Protein AF-A0A524H104-F1 (afdb_monomer_lite)

Structure (mmCIF, N/CA/C/O backbone):
data_AF-A0A524H104-F1
#
_entry.id   AF-A0A524H104-F1
#
loop_
_atom_site.group_PDB
_atom_site.id
_atom_site.type_symbol
_atom_site.label_atom_id
_atom_site.label_alt_id
_atom_site.label_comp_id
_atom_site.label_asym_id
_atom_site.label_entity_id
_atom_site.label_seq_id
_atom_site.pdbx_PDB_ins_code
_atom_site.Cartn_x
_atom_site.Cartn_y
_atom_site.Cartn_z
_atom_site.occupancy
_atom_site.B_iso_or_equiv
_atom_site.auth_seq_id
_atom_site.auth_comp_id
_atom_site.auth_asym_id
_atom_site.auth_atom_id
_atom_site.pdbx_PDB_model_num
ATOM 1 N N . MET A 1 1 ? 16.350 -1.134 15.493 1.00 32.41 1 MET A N 1
ATOM 2 C CA . MET A 1 1 ? 16.639 -2.267 14.584 1.00 32.41 1 MET A CA 1
ATOM 3 C C . MET A 1 1 ? 15.629 -3.372 14.887 1.00 32.41 1 MET A C 1
ATOM 5 O O . MET A 1 1 ? 15.735 -3.982 15.942 1.00 32.41 1 MET A O 1
ATOM 9 N N . LYS A 1 2 ? 14.587 -3.546 14.059 1.00 37.34 2 LYS A N 1
ATOM 10 C CA . LYS A 1 2 ? 13.530 -4.554 14.289 1.00 37.34 2 LYS A CA 1
ATOM 11 C C . LYS A 1 2 ? 14.114 -5.954 13.998 1.00 37.34 2 LYS A C 1
ATOM 13 O O . LYS A 1 2 ? 14.646 -6.169 12.909 1.00 37.34 2 LYS A O 1
ATOM 18 N N . LYS A 1 3 ? 14.111 -6.861 14.984 1.00 31.17 3 LYS A N 1
ATOM 19 C CA . LYS A 1 3 ? 14.636 -8.238 14.871 1.00 31.17 3 LYS A CA 1
ATOM 20 C C . LYS A 1 3 ? 13.485 -9.180 14.506 1.00 31.17 3 LYS A C 1
ATOM 22 O O . LYS A 1 3 ? 12.522 -9.253 15.254 1.00 31.17 3 LYS A O 1
ATOM 27 N N . TYR A 1 4 ? 13.619 -9.919 13.407 1.00 40.03 4 TYR A N 1
ATOM 28 C CA . TYR A 1 4 ? 12.731 -11.031 13.056 1.00 40.03 4 TYR A CA 1
ATOM 29 C C . TYR A 1 4 ? 13.582 -12.300 12.916 1.00 40.03 4 TYR A C 1
ATOM 31 O O . TYR A 1 4 ? 14.620 -12.271 12.248 1.00 40.03 4 TYR A O 1
ATOM 39 N N . SER A 1 5 ? 13.190 -13.361 13.626 1.00 37.62 5 SER A N 1
ATOM 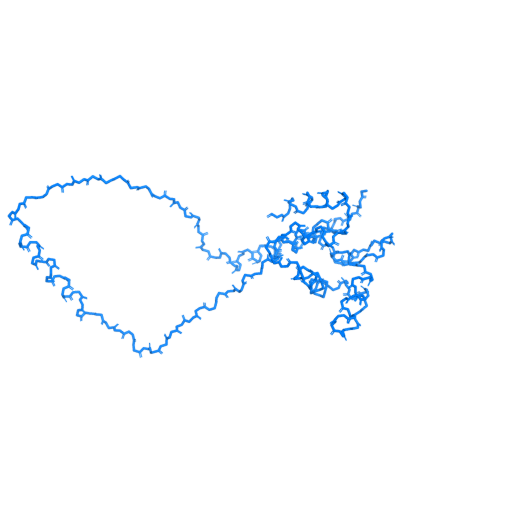40 C CA . SER A 1 5 ? 13.856 -14.668 13.689 1.00 37.62 5 SER A CA 1
ATOM 41 C C . SER A 1 5 ? 13.642 -15.480 12.410 1.00 37.62 5 SER A C 1
ATOM 43 O O . SER A 1 5 ? 12.566 -15.465 11.825 1.00 37.62 5 SER A O 1
ATOM 45 N N . ASN A 1 6 ? 14.705 -16.164 11.992 1.00 41.41 6 ASN A N 1
ATOM 46 C CA . ASN A 1 6 ? 14.835 -16.903 10.743 1.00 41.41 6 ASN A CA 1
ATOM 47 C C . ASN A 1 6 ? 14.455 -18.375 10.965 1.00 41.41 6 ASN A C 1
ATOM 49 O O . ASN A 1 6 ? 15.128 -19.059 11.733 1.00 41.41 6 ASN A O 1
ATOM 53 N N . THR A 1 7 ? 13.415 -18.857 10.296 1.00 39.78 7 THR A N 1
ATOM 54 C CA . THR A 1 7 ? 13.123 -20.290 10.154 1.00 39.78 7 THR A CA 1
ATOM 55 C C . THR A 1 7 ? 12.768 -20.531 8.702 1.00 39.78 7 THR A C 1
ATOM 57 O O . THR A 1 7 ? 11.832 -19.889 8.237 1.00 39.78 7 THR A O 1
ATOM 60 N N . ASP A 1 8 ? 13.571 -21.390 8.062 1.00 46.56 8 ASP A N 1
ATOM 61 C CA . ASP A 1 8 ? 13.445 -22.111 6.787 1.00 46.56 8 ASP A CA 1
ATOM 62 C C . ASP A 1 8 ? 12.705 -21.422 5.643 1.00 46.56 8 ASP A C 1
ATOM 64 O O . ASP A 1 8 ? 11.646 -20.863 5.825 1.00 46.56 8 ASP A O 1
ATOM 68 N N . ASN A 1 9 ? 13.281 -21.450 4.438 1.00 48.62 9 ASN A N 1
ATOM 69 C CA . ASN A 1 9 ? 12.944 -20.558 3.324 1.00 48.62 9 ASN A CA 1
ATOM 70 C C . ASN A 1 9 ? 11.905 -21.164 2.340 1.00 48.62 9 ASN A C 1
ATOM 72 O O . ASN A 1 9 ? 12.306 -21.679 1.288 1.00 48.62 9 ASN A O 1
ATOM 76 N N . PRO A 1 10 ? 10.579 -21.072 2.595 1.00 48.31 10 PRO A N 1
ATOM 77 C CA . PRO A 1 10 ? 9.538 -21.440 1.633 1.00 48.31 10 PRO A CA 1
ATOM 78 C C . PRO A 1 10 ? 9.525 -20.506 0.412 1.00 48.31 10 PRO A C 1
ATOM 80 O O . PRO A 1 10 ? 8.923 -20.834 -0.610 1.00 48.31 10 PRO A O 1
ATOM 83 N N . LEU A 1 11 ? 10.223 -19.364 0.478 1.00 42.97 11 LEU A N 1
ATOM 84 C CA . LEU A 1 11 ? 10.237 -18.332 -0.561 1.00 42.97 11 LEU A CA 1
ATOM 85 C C . LEU A 1 11 ? 11.059 -18.750 -1.782 1.00 42.97 11 LEU A C 1
ATOM 87 O O . LEU A 1 11 ? 10.717 -18.363 -2.894 1.00 42.97 11 LEU A O 1
ATOM 91 N N . LYS A 1 12 ? 12.089 -19.592 -1.615 1.00 41.47 12 LYS A N 1
ATOM 92 C CA . LYS A 1 12 ? 12.824 -20.153 -2.762 1.00 41.47 12 LYS A CA 1
ATOM 93 C C . LYS A 1 12 ? 11.960 -21.134 -3.559 1.00 41.47 12 LYS A C 1
ATOM 95 O O . LYS A 1 12 ? 12.057 -21.182 -4.777 1.00 41.47 12 LYS A O 1
ATOM 100 N N . ALA A 1 13 ? 11.090 -21.886 -2.887 1.00 42.84 13 ALA A N 1
ATOM 101 C CA . ALA A 1 13 ? 10.161 -22.794 -3.555 1.00 42.84 13 ALA A CA 1
ATOM 102 C C . ALA A 1 13 ? 9.031 -22.030 -4.268 1.00 42.84 13 ALA A C 1
ATOM 104 O O . ALA A 1 13 ? 8.658 -22.396 -5.382 1.00 42.84 13 ALA A O 1
ATOM 105 N N . LEU A 1 14 ? 8.525 -20.949 -3.661 1.00 43.81 14 LEU A N 1
ATOM 106 C CA . LEU A 1 14 ? 7.479 -20.114 -4.255 1.00 43.81 14 LEU A CA 1
ATOM 107 C C . LEU A 1 14 ? 8.002 -19.289 -5.444 1.00 43.81 14 LEU A C 1
ATOM 109 O O . LEU A 1 14 ? 7.359 -19.274 -6.493 1.00 43.81 14 LEU A O 1
ATOM 113 N N . SER A 1 15 ? 9.187 -18.675 -5.332 1.00 47.59 15 SER A N 1
ATOM 114 C CA . SER A 1 15 ? 9.764 -17.871 -6.420 1.00 47.59 15 SER A CA 1
ATOM 115 C C . SER A 1 15 ? 10.217 -18.718 -7.612 1.00 47.59 15 SER A C 1
ATOM 117 O O . SER A 1 15 ? 10.021 -18.307 -8.753 1.00 47.59 15 SER A O 1
ATOM 119 N N . GLU A 1 16 ? 10.748 -19.925 -7.385 1.00 46.53 16 GLU A N 1
ATOM 120 C CA . GLU A 1 16 ? 11.102 -20.852 -8.470 1.00 46.53 16 GLU A CA 1
ATOM 121 C C . GLU A 1 16 ? 9.863 -21.400 -9.184 1.00 46.53 16 GLU A C 1
ATOM 123 O O . GLU A 1 16 ? 9.876 -21.554 -10.407 1.00 46.53 16 GLU A O 1
ATOM 128 N N . LYS A 1 17 ? 8.768 -21.641 -8.452 1.00 52.28 17 LYS A N 1
ATOM 129 C CA . LYS A 1 17 ? 7.489 -22.044 -9.049 1.00 52.28 17 LYS A CA 1
ATOM 130 C C . LYS A 1 17 ? 6.941 -20.937 -9.956 1.00 52.28 17 LYS A C 1
ATOM 132 O O . LYS A 1 17 ? 6.680 -21.185 -11.128 1.00 52.28 17 LYS A O 1
ATOM 137 N N . ILE A 1 18 ? 6.897 -19.700 -9.461 1.00 51.91 18 ILE A N 1
ATOM 138 C CA . ILE A 1 18 ? 6.439 -18.533 -10.232 1.00 51.91 18 ILE A CA 1
ATOM 139 C C . ILE A 1 18 ? 7.355 -18.286 -11.446 1.00 51.91 18 ILE A C 1
ATOM 141 O O . ILE A 1 18 ? 6.897 -18.186 -12.581 1.00 51.91 18 ILE A O 1
ATOM 145 N N . ARG A 1 19 ? 8.677 -18.285 -11.270 1.00 48.75 19 ARG A N 1
ATOM 146 C CA . ARG A 1 19 ? 9.619 -18.052 -12.376 1.00 48.75 19 ARG A CA 1
ATOM 147 C C . ARG A 1 19 ? 9.504 -19.106 -13.485 1.00 48.75 19 ARG A C 1
ATOM 149 O O . ARG A 1 19 ? 9.592 -18.770 -14.668 1.00 48.75 19 ARG A O 1
ATOM 156 N N . LYS A 1 20 ? 9.322 -20.376 -13.121 1.00 53.00 20 LYS A N 1
ATOM 157 C CA . LYS A 1 20 ? 9.251 -21.491 -14.076 1.00 53.00 20 LYS A CA 1
ATOM 158 C C . LYS A 1 20 ? 7.914 -21.551 -14.816 1.00 53.00 20 LYS A C 1
ATOM 160 O O . LYS A 1 20 ? 7.904 -21.917 -15.993 1.00 53.00 20 LYS A O 1
ATOM 165 N N . ASP A 1 21 ? 6.830 -21.153 -14.156 1.00 53.72 21 ASP A N 1
ATOM 166 C CA . ASP A 1 21 ? 5.488 -21.152 -14.738 1.00 53.72 21 ASP A CA 1
ATOM 167 C C . ASP A 1 21 ? 5.295 -19.991 -15.734 1.00 53.72 21 ASP A C 1
ATOM 169 O O . ASP A 1 21 ? 4.654 -20.177 -16.770 1.00 53.72 21 ASP A O 1
ATOM 173 N N . TYR A 1 22 ? 5.921 -18.829 -15.498 1.00 41.12 22 TYR A N 1
ATOM 174 C CA . TYR A 1 22 ? 5.686 -17.618 -16.301 1.00 41.12 22 TYR A CA 1
ATOM 175 C C . TYR A 1 22 ? 6.739 -17.323 -17.389 1.00 41.12 22 TYR A C 1
ATOM 177 O O . TYR A 1 22 ? 6.416 -16.678 -18.388 1.00 41.12 22 TYR A O 1
ATOM 185 N N . PHE A 1 23 ? 7.981 -17.816 -17.269 1.00 46.44 23 PHE A N 1
ATOM 186 C CA . PHE A 1 23 ? 9.087 -17.462 -18.187 1.00 46.44 23 PHE A CA 1
ATOM 187 C C . PHE A 1 23 ? 9.645 -18.635 -19.002 1.00 46.44 23 PHE A C 1
ATOM 189 O O . PHE A 1 23 ? 10.820 -18.656 -19.381 1.00 46.44 23 PHE A O 1
ATOM 196 N N . LYS A 1 24 ? 8.809 -19.625 -19.319 1.00 42.88 24 LYS A N 1
ATOM 197 C CA . LYS A 1 24 ? 9.217 -20.772 -20.138 1.00 42.88 24 LYS A CA 1
ATOM 198 C C . LYS A 1 24 ? 9.593 -20.330 -21.566 1.00 42.88 24 LYS A C 1
ATOM 200 O O . LYS A 1 24 ? 8.728 -20.139 -22.414 1.00 42.88 24 LYS A O 1
ATOM 205 N N . GLY A 1 25 ? 10.897 -20.210 -21.837 1.00 47.28 25 GLY A N 1
ATOM 206 C CA . GLY A 1 25 ? 11.461 -20.204 -23.196 1.00 47.28 25 GLY A CA 1
ATOM 207 C C . GLY A 1 25 ? 11.819 -18.855 -23.834 1.00 47.28 25 GLY A C 1
ATOM 208 O O . GLY A 1 25 ? 11.791 -18.774 -25.059 1.00 47.28 25 GLY A O 1
ATOM 209 N N . LYS A 1 26 ? 12.168 -17.803 -23.079 1.00 47.12 26 LYS A N 1
ATOM 210 C CA . LYS A 1 26 ? 12.645 -16.537 -23.678 1.00 47.12 26 LYS A CA 1
ATOM 211 C C . LYS A 1 26 ? 14.082 -16.205 -23.275 1.00 47.12 26 LYS A C 1
ATOM 213 O O . LYS A 1 26 ? 14.346 -15.913 -22.114 1.00 47.12 26 LYS A O 1
ATOM 218 N N . GLU A 1 27 ? 14.985 -16.212 -24.256 1.00 49.28 27 GLU A N 1
ATOM 219 C CA . GLU A 1 27 ? 16.319 -15.608 -24.152 1.00 49.28 27 GLU A CA 1
ATOM 220 C C . GLU A 1 27 ? 16.311 -14.138 -24.623 1.00 49.28 27 GLU A C 1
ATOM 222 O O . GLU A 1 27 ? 15.495 -13.769 -25.475 1.00 49.28 27 GLU A O 1
ATOM 227 N N . PRO A 1 28 ? 17.205 -13.280 -24.091 1.00 43.47 28 PRO A N 1
ATOM 228 C CA . PRO A 1 28 ? 17.237 -11.855 -24.410 1.00 43.47 28 PRO A CA 1
ATOM 229 C C . PRO A 1 28 ? 17.797 -11.547 -25.814 1.00 43.47 28 PRO A C 1
ATOM 231 O O . PRO A 1 28 ? 18.795 -12.106 -26.265 1.00 43.47 28 PRO A O 1
ATOM 234 N N . LEU A 1 29 ? 17.150 -10.592 -26.491 1.00 38.88 29 LEU A N 1
ATOM 235 C CA . LEU A 1 29 ? 17.434 -10.149 -27.863 1.00 38.88 29 LEU A CA 1
ATOM 236 C C . LEU A 1 29 ? 18.757 -9.365 -27.990 1.00 38.88 29 LEU A C 1
ATOM 238 O O . LEU A 1 29 ? 18.934 -8.311 -27.379 1.00 38.88 29 LEU A O 1
ATOM 242 N N . LYS A 1 30 ? 19.649 -9.832 -28.877 1.00 39.25 30 LYS A N 1
ATOM 243 C CA . LYS A 1 30 ? 20.822 -9.093 -29.388 1.00 39.25 30 LYS A CA 1
ATOM 244 C C . LYS A 1 30 ? 20.418 -8.139 -30.523 1.00 39.25 30 LYS A C 1
ATOM 246 O O . LYS A 1 30 ? 19.711 -8.544 -31.441 1.00 39.25 30 LYS A O 1
ATOM 251 N N . ARG A 1 31 ? 20.932 -6.900 -30.516 1.00 33.81 31 ARG A N 1
ATOM 252 C CA . ARG A 1 31 ? 20.857 -5.979 -31.670 1.00 33.81 31 ARG A CA 1
ATOM 253 C C . ARG A 1 31 ? 21.907 -6.350 -32.720 1.00 33.81 31 ARG A C 1
ATOM 255 O O . ARG A 1 31 ? 23.094 -6.406 -32.410 1.00 33.81 31 ARG A O 1
ATOM 262 N N . TYR A 1 32 ? 21.445 -6.577 -33.946 1.00 31.66 32 TYR A N 1
ATOM 263 C CA . TYR A 1 32 ? 22.243 -6.847 -35.141 1.00 31.66 32 TYR A CA 1
ATOM 264 C C . TYR A 1 32 ? 22.396 -5.547 -35.948 1.00 31.66 32 TYR A C 1
ATOM 266 O O . TYR A 1 32 ? 21.439 -4.782 -36.055 1.00 31.66 32 TYR A O 1
ATOM 274 N N . GLY A 1 33 ? 23.609 -5.264 -36.427 1.00 38.25 33 GLY A N 1
ATOM 275 C CA . GLY A 1 33 ? 23.929 -4.084 -37.234 1.00 38.25 33 GLY A CA 1
ATOM 276 C C . GLY A 1 33 ? 23.738 -4.326 -38.729 1.00 38.25 33 GLY A C 1
ATOM 277 O O . GLY A 1 33 ? 23.735 -5.471 -39.164 1.00 38.25 33 GLY A O 1
ATOM 278 N N . ASP A 1 34 ? 23.663 -3.245 -39.506 1.00 34.03 34 ASP A N 1
ATOM 279 C CA . ASP A 1 34 ? 23.610 -3.306 -40.967 1.00 34.03 34 ASP A CA 1
ATOM 280 C C . ASP A 1 34 ? 24.752 -2.486 -41.583 1.00 34.03 34 ASP A C 1
ATOM 282 O O . ASP A 1 34 ? 24.780 -1.256 -41.509 1.00 34.03 34 ASP A O 1
ATOM 286 N N . SER A 1 35 ? 25.694 -3.177 -42.228 1.00 34.34 35 SER A N 1
ATOM 287 C CA . SER A 1 35 ? 26.615 -2.610 -43.213 1.00 34.34 35 SER A CA 1
ATOM 288 C C . SER A 1 35 ? 26.151 -3.035 -44.609 1.00 34.34 35 SER A C 1
ATOM 290 O O . SER A 1 35 ? 26.219 -4.197 -45.004 1.00 34.34 35 SER A O 1
ATOM 292 N N . VAL A 1 36 ? 25.629 -2.076 -45.373 1.00 36.31 36 VAL A N 1
ATOM 293 C CA . VAL A 1 36 ? 25.122 -2.306 -46.731 1.00 36.31 36 VAL A CA 1
ATOM 294 C C . VAL A 1 36 ? 26.283 -2.252 -47.724 1.00 36.31 36 VAL A C 1
ATOM 296 O O . VAL A 1 36 ? 26.850 -1.189 -47.965 1.00 36.31 36 VAL A O 1
ATOM 299 N N . SER A 1 37 ? 26.603 -3.387 -48.350 1.00 33.94 37 SER A N 1
ATOM 300 C CA . SER A 1 37 ? 27.485 -3.448 -49.522 1.00 33.94 37 SER A CA 1
ATOM 301 C C . SER A 1 37 ? 26.646 -3.651 -50.787 1.00 33.94 37 SER A C 1
ATOM 303 O O . SER A 1 37 ? 25.930 -4.643 -50.923 1.00 33.94 37 SER A O 1
ATOM 305 N N . LYS A 1 38 ? 26.693 -2.685 -51.713 1.00 35.97 38 LYS A N 1
ATOM 306 C CA . LYS A 1 38 ? 25.979 -2.735 -52.999 1.00 35.97 38 LYS A CA 1
ATOM 307 C C . LYS A 1 38 ? 26.820 -3.488 -54.031 1.00 35.97 38 LYS A C 1
ATOM 309 O O . LYS A 1 38 ? 27.854 -2.988 -54.464 1.00 35.97 38 LYS A O 1
ATOM 314 N N . LYS A 1 39 ? 26.341 -4.654 -54.473 1.00 38.72 39 LYS A N 1
ATOM 315 C CA . LYS A 1 39 ? 26.844 -5.355 -55.665 1.00 38.72 39 LYS A CA 1
ATOM 316 C C . LYS A 1 39 ? 26.029 -4.925 -56.887 1.00 38.72 39 LYS A C 1
ATOM 318 O O . LYS A 1 39 ? 24.808 -5.049 -56.898 1.00 38.72 39 LYS A O 1
ATOM 323 N N . THR A 1 40 ? 26.708 -4.406 -57.900 1.00 39.88 40 THR A N 1
ATOM 324 C CA . THR A 1 40 ? 26.153 -4.059 -59.211 1.00 39.88 40 THR A CA 1
ATOM 325 C C . THR A 1 40 ? 26.061 -5.307 -60.092 1.00 39.88 40 THR A C 1
ATOM 327 O O . THR A 1 40 ? 27.023 -6.059 -60.221 1.00 39.88 40 THR A O 1
ATOM 330 N N . GLU A 1 41 ? 24.897 -5.542 -60.701 1.00 49.25 41 GLU A N 1
ATOM 331 C CA . GLU A 1 41 ? 24.655 -6.665 -61.615 1.00 49.25 41 GLU A CA 1
ATOM 332 C C . GLU A 1 41 ? 24.443 -6.194 -63.064 1.00 49.25 41 GLU A C 1
ATOM 334 O O . GLU A 1 41 ? 23.833 -5.158 -63.323 1.00 49.25 41 GLU A O 1
ATOM 339 N N . SER A 1 42 ? 24.952 -6.996 -64.005 1.00 47.12 42 SER A N 1
ATOM 340 C CA . SER A 1 42 ? 24.974 -6.775 -65.459 1.00 47.12 42 SER A CA 1
ATOM 341 C C . SER A 1 42 ? 23.579 -6.858 -66.127 1.00 47.12 42 SER A C 1
ATOM 343 O O . SER A 1 42 ? 22.761 -7.709 -65.758 1.00 47.12 42 SER A O 1
ATOM 345 N N . PRO A 1 43 ? 23.285 -6.021 -67.148 1.00 51.19 43 PRO A N 1
ATOM 346 C CA . PRO A 1 43 ? 21.925 -5.768 -67.639 1.00 51.19 43 PRO A CA 1
ATOM 347 C C . PRO A 1 43 ? 21.285 -6.902 -68.463 1.00 51.19 43 PRO A C 1
ATOM 349 O O . PRO A 1 43 ? 20.057 -6.952 -68.549 1.00 51.19 43 PRO A O 1
ATOM 352 N N . GLY A 1 44 ? 22.056 -7.843 -69.022 1.00 53.31 44 GLY A N 1
ATOM 353 C CA . GLY A 1 44 ? 21.533 -8.913 -69.895 1.00 53.31 44 GLY A CA 1
ATOM 354 C C . GLY A 1 44 ? 20.776 -10.033 -69.168 1.00 53.31 44 GLY A C 1
ATOM 355 O O . GLY A 1 44 ? 19.831 -10.602 -69.706 1.00 53.31 44 GLY A O 1
ATOM 356 N N 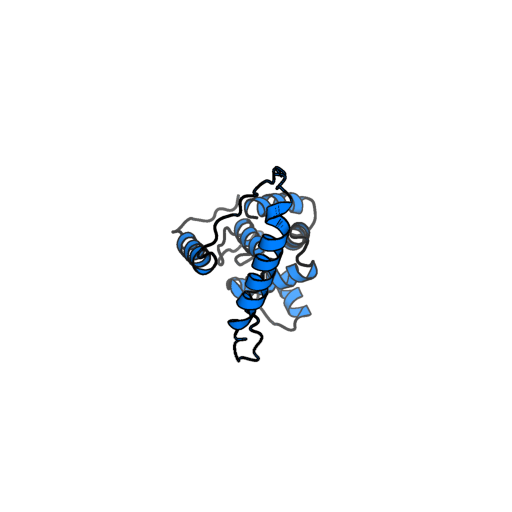. ASN A 1 45 ? 21.120 -10.292 -67.905 1.00 58.97 45 ASN A N 1
ATOM 357 C CA . ASN A 1 45 ? 20.465 -11.301 -67.065 1.00 58.97 45 ASN A CA 1
ATOM 358 C C . ASN A 1 45 ? 19.192 -10.747 -66.392 1.00 58.97 45 ASN A C 1
ATOM 360 O O . ASN A 1 45 ? 18.367 -11.490 -65.870 1.00 58.97 45 ASN A O 1
ATOM 364 N N . SER A 1 46 ? 19.016 -9.420 -66.408 1.00 61.00 46 SER A N 1
ATOM 365 C CA . SER A 1 46 ? 18.010 -8.719 -65.608 1.00 61.00 46 SER A CA 1
ATOM 366 C C . SER A 1 46 ? 16.577 -8.926 -66.102 1.00 61.00 46 SER A C 1
ATOM 368 O O . SER A 1 46 ? 15.677 -9.055 -65.280 1.00 61.00 46 SER A O 1
ATOM 370 N N . ARG A 1 47 ? 16.337 -8.988 -67.421 1.00 73.19 47 ARG A N 1
ATOM 371 C CA . ARG A 1 47 ? 14.980 -9.158 -67.976 1.00 73.19 47 ARG A CA 1
ATOM 372 C C . ARG A 1 47 ? 14.457 -10.574 -67.767 1.00 73.19 47 ARG A C 1
ATOM 374 O O . ARG A 1 47 ? 13.350 -10.734 -67.268 1.00 73.19 47 ARG A O 1
ATOM 381 N N . LEU A 1 48 ? 15.275 -11.582 -68.075 1.00 78.00 48 LEU A N 1
ATOM 382 C CA . LEU A 1 48 ? 14.933 -12.982 -67.830 1.00 78.00 48 LEU A CA 1
ATOM 383 C C . LEU A 1 48 ? 14.779 -13.250 -66.330 1.00 78.00 48 LEU A C 1
ATOM 385 O O . LEU A 1 48 ? 13.792 -13.840 -65.913 1.00 78.00 48 LEU A O 1
ATOM 389 N N . ARG A 1 49 ? 15.686 -12.731 -65.498 1.00 74.00 49 ARG A N 1
ATOM 390 C CA . ARG A 1 49 ? 15.586 -12.854 -64.041 1.00 74.00 49 ARG A CA 1
ATOM 391 C C . ARG A 1 49 ? 14.369 -12.132 -63.466 1.00 74.00 49 ARG A C 1
ATOM 393 O O . ARG A 1 49 ? 13.730 -12.674 -62.576 1.00 74.00 49 ARG A O 1
ATOM 400 N N . ARG A 1 50 ? 13.996 -10.959 -63.990 1.00 77.62 50 ARG A N 1
ATOM 401 C CA . ARG A 1 50 ? 12.733 -10.287 -63.634 1.00 77.62 50 ARG A CA 1
ATOM 402 C C . ARG A 1 50 ? 11.534 -11.150 -64.004 1.00 77.62 50 ARG A C 1
ATOM 404 O O . ARG A 1 50 ? 10.674 -11.336 -63.158 1.00 77.62 50 ARG A O 1
ATOM 411 N N . LEU A 1 51 ? 11.496 -11.707 -65.215 1.00 83.94 51 LEU A N 1
ATOM 412 C CA . LEU A 1 51 ? 10.413 -12.599 -65.643 1.00 83.94 51 LEU A CA 1
ATOM 413 C C . LEU A 1 51 ? 10.333 -13.862 -64.779 1.00 83.94 51 LEU A C 1
ATOM 415 O O . LEU A 1 51 ? 9.241 -14.239 -64.372 1.00 83.94 51 LEU A O 1
ATOM 419 N N . ILE A 1 52 ? 11.471 -14.465 -64.432 1.00 84.56 52 ILE A N 1
ATOM 420 C CA . ILE A 1 52 ? 11.541 -15.609 -63.514 1.00 84.56 52 ILE A CA 1
ATOM 421 C C . ILE A 1 52 ? 11.054 -15.206 -62.119 1.00 84.56 52 ILE A C 1
ATOM 423 O O . ILE A 1 52 ? 10.265 -15.937 -61.531 1.00 84.56 52 ILE A O 1
ATOM 427 N N . PHE A 1 53 ? 11.444 -14.036 -61.604 1.00 81.12 53 PHE A N 1
ATOM 428 C CA . PHE A 1 53 ? 10.938 -13.542 -60.324 1.00 81.12 53 PHE A CA 1
ATOM 429 C C . PHE A 1 53 ? 9.429 -13.305 -60.361 1.00 81.12 53 PHE A C 1
ATOM 431 O O . PHE A 1 53 ? 8.736 -13.797 -59.476 1.00 81.12 53 PHE A O 1
ATOM 438 N N . PHE A 1 54 ? 8.902 -12.645 -61.395 1.00 82.31 54 PHE A N 1
ATOM 439 C CA . PHE A 1 54 ? 7.461 -12.438 -61.559 1.00 82.31 54 PHE A CA 1
ATOM 440 C C . PHE A 1 54 ? 6.701 -13.763 -61.657 1.00 82.31 54 PHE A C 1
ATOM 442 O O . PHE A 1 54 ? 5.705 -13.940 -60.960 1.00 82.31 54 PHE A O 1
ATOM 449 N N . ALA A 1 55 ? 7.192 -14.713 -62.455 1.00 82.25 55 ALA A N 1
ATOM 450 C CA . ALA A 1 55 ? 6.593 -16.037 -62.578 1.00 82.25 55 ALA A CA 1
ATOM 451 C C . ALA A 1 55 ? 6.644 -16.804 -61.248 1.00 82.25 55 ALA A C 1
ATOM 453 O O . ALA A 1 55 ? 5.636 -17.364 -60.826 1.00 82.25 55 ALA A O 1
ATOM 454 N N . SER A 1 56 ? 7.782 -16.779 -60.547 1.00 79.56 56 SER A N 1
ATOM 455 C CA . SER A 1 56 ? 7.936 -17.420 -59.236 1.00 79.56 56 SER A CA 1
ATOM 456 C C . SER A 1 56 ? 7.015 -16.805 -58.176 1.00 79.56 56 SER A C 1
ATOM 458 O O . SER A 1 56 ? 6.425 -17.534 -57.384 1.00 79.56 56 SER A O 1
ATOM 460 N N . PHE A 1 57 ? 6.816 -15.484 -58.210 1.00 77.81 57 PHE A N 1
ATOM 461 C CA . PHE A 1 57 ? 5.927 -14.762 -57.302 1.00 77.81 57 PHE A CA 1
ATOM 462 C C . PHE A 1 57 ? 4.447 -15.059 -57.586 1.00 77.81 57 PHE A C 1
ATOM 464 O O . PHE A 1 57 ? 3.674 -15.281 -56.658 1.00 77.81 57 PHE A O 1
ATOM 471 N N . LEU A 1 58 ? 4.059 -15.144 -58.864 1.00 76.81 58 LEU A N 1
ATOM 472 C CA . LEU A 1 58 ? 2.708 -15.535 -59.286 1.00 76.81 58 LEU A CA 1
ATOM 473 C C . LEU A 1 58 ? 2.392 -16.996 -58.928 1.00 76.81 58 LEU A C 1
ATOM 475 O O . LEU A 1 58 ? 1.306 -17.291 -58.433 1.00 76.81 58 LEU A O 1
ATOM 479 N N . LEU A 1 59 ? 3.347 -17.908 -59.127 1.00 76.69 59 LEU A N 1
ATOM 480 C CA . LEU A 1 59 ? 3.193 -19.329 -58.796 1.00 76.69 59 LEU A CA 1
ATOM 481 C C . LEU A 1 59 ? 3.169 -19.579 -57.279 1.00 76.69 59 LEU A C 1
ATOM 483 O O . LEU A 1 59 ? 2.485 -20.499 -56.828 1.00 76.69 59 LEU A O 1
ATOM 487 N N . ALA A 1 60 ? 3.854 -18.752 -56.481 1.00 69.62 60 ALA A N 1
ATOM 488 C CA . ALA A 1 60 ? 3.830 -18.841 -55.019 1.00 69.62 60 ALA A CA 1
ATOM 489 C C . ALA A 1 60 ? 2.430 -18.586 -54.423 1.00 69.62 60 ALA A C 1
ATOM 491 O O . ALA A 1 60 ? 2.111 -19.126 -53.364 1.00 69.62 60 ALA A O 1
ATOM 492 N N . GLY A 1 61 ? 1.571 -17.828 -55.116 1.00 65.44 61 GLY A N 1
ATOM 493 C CA . GLY A 1 61 ? 0.197 -17.552 -54.682 1.00 65.44 61 GLY A CA 1
ATOM 494 C C . GLY A 1 61 ? -0.777 -18.726 -54.844 1.00 65.44 61 GLY A C 1
ATOM 495 O O . GLY A 1 61 ? -1.782 -18.785 -54.141 1.00 65.44 61 GLY A O 1
ATOM 496 N N . LEU A 1 62 ? -0.479 -19.701 -55.714 1.00 66.88 62 LEU A N 1
ATOM 497 C CA . LEU A 1 62 ? -1.410 -20.790 -56.059 1.00 66.88 62 LEU A CA 1
ATOM 498 C C . LEU A 1 62 ? -1.566 -21.863 -54.967 1.00 66.88 62 LEU A C 1
ATOM 500 O O . LEU A 1 62 ? -2.410 -22.746 -55.098 1.00 66.88 62 LEU A O 1
ATOM 504 N N . ARG A 1 63 ? -0.769 -21.812 -53.892 1.00 64.38 63 ARG A N 1
ATOM 505 C CA . ARG A 1 63 ? -0.854 -22.750 -52.754 1.00 64.38 63 ARG A CA 1
ATOM 506 C C . ARG A 1 63 ? -1.301 -22.102 -51.445 1.00 64.38 63 ARG A C 1
ATOM 508 O O . ARG A 1 63 ? -1.257 -22.751 -50.402 1.00 64.38 63 ARG A O 1
ATOM 515 N N . VAL A 1 64 ? -1.727 -20.841 -51.475 1.00 68.38 64 VAL A N 1
ATOM 516 C CA . VAL A 1 64 ? -2.172 -20.145 -50.265 1.00 68.38 64 VAL A CA 1
ATOM 517 C C . VAL A 1 64 ? -3.647 -20.458 -50.036 1.00 68.38 64 VAL A C 1
ATOM 519 O O . VAL A 1 64 ? -4.538 -19.774 -50.528 1.00 68.38 64 VAL A O 1
ATOM 522 N N . PHE A 1 65 ? -3.906 -21.538 -49.304 1.00 71.88 65 PHE A N 1
ATOM 523 C CA . PHE A 1 65 ? -5.233 -21.826 -48.774 1.00 71.88 65 PHE A CA 1
ATOM 524 C C . PHE A 1 65 ? -5.448 -20.954 -47.534 1.00 71.88 65 PHE A C 1
ATOM 526 O O . PHE A 1 65 ? -4.738 -21.107 -46.539 1.00 71.88 65 PHE A O 1
ATOM 533 N N . ALA A 1 66 ? -6.398 -20.018 -47.591 1.00 70.88 66 ALA A N 1
ATOM 534 C CA . ALA A 1 66 ? -6.829 -19.315 -46.391 1.00 70.88 66 ALA A CA 1
ATOM 535 C C . ALA A 1 66 ? -7.478 -20.350 -45.454 1.00 70.88 66 ALA A C 1
ATOM 537 O O . ALA A 1 66 ? -8.379 -21.067 -45.896 1.00 70.88 66 ALA A O 1
ATOM 538 N N . PRO A 1 67 ? -7.027 -20.491 -44.196 1.00 70.62 67 PRO A N 1
ATOM 539 C CA . PRO A 1 67 ? -7.670 -21.404 -43.262 1.00 70.62 67 PRO A CA 1
ATOM 540 C C . PRO A 1 67 ? -9.161 -21.046 -43.162 1.00 70.62 67 PRO A C 1
ATOM 542 O O . PRO A 1 67 ? -9.506 -19.889 -42.948 1.00 70.62 67 PRO A O 1
ATOM 545 N N . GLY A 1 68 ? -10.048 -22.032 -43.340 1.00 73.75 68 GLY A N 1
ATOM 546 C CA . GLY A 1 68 ? -11.507 -21.843 -43.444 1.00 73.75 68 GLY A CA 1
ATOM 547 C C . GLY A 1 68 ? -12.207 -21.420 -42.148 1.00 73.75 68 GLY A C 1
ATOM 548 O O . GLY A 1 68 ? -13.417 -21.585 -42.015 1.00 73.75 68 GLY A O 1
ATOM 549 N N . VAL A 1 69 ? -11.451 -20.920 -41.174 1.00 74.56 69 VAL A N 1
ATOM 550 C CA . VAL A 1 69 ? -11.957 -20.470 -39.883 1.00 74.56 69 VAL A CA 1
ATOM 551 C C . VAL A 1 69 ? -12.066 -18.948 -39.885 1.00 74.56 69 VAL A C 1
ATOM 553 O O . VAL A 1 69 ? -11.072 -18.229 -39.887 1.00 74.56 69 VAL A O 1
ATOM 556 N N . ASN A 1 70 ? -13.299 -18.446 -39.830 1.00 73.25 70 ASN A N 1
ATOM 557 C CA . ASN A 1 70 ? -13.602 -17.024 -39.632 1.00 73.25 70 ASN A CA 1
ATOM 558 C C . ASN A 1 70 ? -13.440 -16.628 -38.152 1.00 73.25 70 ASN A C 1
ATOM 560 O O . ASN A 1 70 ? -14.323 -16.000 -37.570 1.00 73.25 70 ASN A O 1
ATOM 564 N N . SER A 1 71 ? -12.354 -17.050 -37.505 1.00 73.12 71 SER A N 1
ATOM 565 C CA . SER A 1 71 ? -12.118 -16.791 -36.084 1.00 73.12 71 SER A CA 1
ATOM 566 C C . SER A 1 71 ? -10.834 -16.001 -35.896 1.00 73.12 71 SER A C 1
ATOM 568 O O . SER A 1 71 ? -9.742 -16.480 -36.198 1.00 73.12 71 SER A O 1
ATOM 570 N N . PHE A 1 72 ? -10.967 -14.799 -35.349 1.00 72.75 72 PHE A N 1
ATOM 571 C CA . PHE A 1 72 ? -9.842 -14.034 -34.841 1.00 72.75 72 PHE A CA 1
ATOM 572 C C . PHE A 1 72 ? -9.554 -14.496 -33.409 1.00 72.75 72 PHE A C 1
ATOM 574 O O . PHE A 1 72 ? -10.359 -14.277 -32.505 1.00 72.75 72 PHE A O 1
ATOM 581 N N . VAL A 1 73 ? -8.432 -15.188 -33.206 1.00 75.50 73 VAL A N 1
ATOM 582 C CA . VAL A 1 73 ? -8.012 -15.648 -31.877 1.00 75.50 73 VAL A CA 1
ATOM 583 C C . VAL A 1 73 ? -7.256 -14.513 -31.194 1.00 75.50 73 VAL A C 1
ATOM 585 O O . VAL A 1 73 ? -6.092 -14.258 -31.500 1.00 75.50 73 VAL A O 1
ATOM 588 N N . ILE A 1 74 ? -7.916 -13.828 -30.260 1.00 78.31 74 ILE A N 1
ATOM 589 C CA . ILE A 1 74 ? -7.239 -12.935 -29.318 1.00 78.31 74 ILE A CA 1
ATOM 590 C C . ILE A 1 74 ? -6.688 -13.816 -28.205 1.00 78.31 74 ILE A C 1
ATOM 592 O O . ILE A 1 74 ? -7.419 -14.229 -27.306 1.00 78.31 74 ILE A O 1
ATOM 596 N N . SER A 1 75 ? -5.397 -14.123 -28.266 1.00 76.19 75 SER A N 1
ATOM 597 C CA . SER A 1 75 ? -4.701 -14.692 -27.115 1.00 76.19 75 SER A CA 1
ATOM 598 C C . SER A 1 75 ? -4.725 -13.654 -25.996 1.00 76.19 75 SER A C 1
ATOM 600 O O . SER A 1 75 ? -4.032 -12.641 -26.081 1.00 76.19 75 SER A O 1
ATOM 602 N N . GLY A 1 76 ? -5.541 -13.877 -24.964 1.00 70.81 76 GLY A N 1
ATOM 603 C CA . GLY A 1 76 ? -5.489 -13.065 -23.754 1.00 70.81 76 GLY A CA 1
ATOM 604 C C . GLY A 1 76 ? -4.098 -13.198 -23.146 1.00 70.81 76 GLY A C 1
ATOM 605 O O . GLY A 1 76 ? -3.711 -14.291 -22.734 1.00 70.81 76 GLY A O 1
ATOM 606 N N . SER A 1 77 ? -3.311 -12.120 -23.130 1.00 74.38 77 SER A N 1
ATOM 607 C CA . SER A 1 77 ? -2.113 -12.117 -22.297 1.00 74.38 77 SER A CA 1
ATOM 608 C C . SER A 1 77 ? -2.561 -12.091 -20.840 1.00 74.38 77 SER A C 1
ATOM 610 O O . SER A 1 77 ? -3.580 -11.476 -20.520 1.00 74.38 77 SER A O 1
ATOM 612 N N . ALA A 1 78 ? -1.791 -12.717 -19.949 1.00 73.31 78 ALA A N 1
ATOM 613 C CA . ALA A 1 78 ? -1.919 -12.413 -18.530 1.00 73.31 78 ALA A CA 1
ATOM 614 C C . ALA A 1 78 ? -1.869 -10.882 -18.375 1.00 73.31 78 ALA A C 1
ATOM 616 O O . ALA A 1 78 ? -1.039 -10.221 -19.011 1.00 73.31 78 ALA A O 1
ATOM 617 N N . GLY A 1 79 ? -2.825 -10.313 -17.639 1.00 70.88 79 GLY A N 1
ATOM 618 C CA . GLY A 1 79 ? -2.824 -8.883 -17.360 1.00 70.88 79 GLY A CA 1
ATOM 619 C C . GLY A 1 79 ? -1.512 -8.508 -16.675 1.00 70.88 79 GLY A C 1
ATOM 620 O O . GLY A 1 79 ? -1.015 -9.260 -15.842 1.00 70.88 79 GLY A O 1
ATOM 621 N N . ILE A 1 80 ? -0.934 -7.368 -17.040 1.00 77.00 80 ILE A N 1
ATOM 622 C CA . ILE A 1 80 ? 0.223 -6.837 -16.318 1.00 77.00 80 ILE A CA 1
ATOM 623 C C . ILE A 1 80 ? -0.302 -6.323 -14.977 1.00 77.00 80 ILE A C 1
ATOM 625 O O . ILE A 1 80 ? -1.192 -5.472 -14.977 1.00 77.00 80 ILE A O 1
ATOM 629 N N . ASN A 1 81 ? 0.228 -6.820 -13.855 1.00 82.75 81 ASN A N 1
ATOM 630 C CA . ASN A 1 81 ? 0.008 -6.197 -12.552 1.00 82.75 81 ASN A CA 1
ATOM 631 C C . ASN A 1 81 ? 1.063 -5.094 -12.366 1.00 82.75 81 ASN A C 1
ATOM 633 O O . ASN A 1 81 ? 2.213 -5.398 -12.057 1.00 82.75 81 ASN A O 1
ATOM 637 N N . PRO A 1 82 ? 0.717 -3.807 -12.552 1.00 86.88 82 PRO A N 1
ATOM 638 C CA . PRO A 1 82 ? 1.706 -2.732 -12.529 1.00 86.88 82 PRO A CA 1
ATOM 639 C C . PRO A 1 82 ? 2.286 -2.464 -11.132 1.00 86.88 82 PRO A C 1
ATOM 641 O O . PRO A 1 82 ? 3.201 -1.655 -11.005 1.00 86.88 82 PRO A O 1
ATOM 644 N N . PHE A 1 83 ? 1.744 -3.095 -10.088 1.00 92.81 83 PHE A N 1
ATOM 645 C CA . PHE A 1 83 ? 2.181 -2.916 -8.707 1.00 92.81 83 PHE A CA 1
ATOM 646 C C . PHE A 1 83 ? 2.969 -4.110 -8.163 1.00 92.81 83 PHE A C 1
ATOM 648 O O . PHE A 1 83 ? 3.365 -4.050 -7.005 1.00 92.81 83 PHE A O 1
ATOM 655 N N . GLU A 1 84 ? 3.199 -5.168 -8.947 1.00 92.12 84 GLU A N 1
ATOM 656 C CA . GLU A 1 84 ? 3.805 -6.420 -8.465 1.00 92.12 84 GLU A CA 1
ATOM 657 C C . GLU A 1 84 ? 5.152 -6.190 -7.759 1.00 92.12 84 GLU A C 1
ATOM 659 O O . GLU A 1 84 ? 5.309 -6.560 -6.593 1.00 92.12 84 GLU A O 1
ATOM 664 N N . ASP A 1 85 ? 6.072 -5.468 -8.405 1.00 93.88 85 ASP A N 1
ATOM 665 C CA . ASP A 1 85 ? 7.382 -5.145 -7.825 1.00 93.88 85 ASP A CA 1
ATOM 666 C C . ASP A 1 85 ? 7.245 -4.300 -6.550 1.00 93.88 85 ASP A C 1
ATOM 668 O O . ASP A 1 85 ? 7.956 -4.503 -5.565 1.00 93.88 85 ASP A O 1
ATOM 672 N N . LEU A 1 86 ? 6.285 -3.368 -6.529 1.00 96.12 86 LEU A N 1
ATOM 673 C CA . LEU A 1 86 ? 6.051 -2.512 -5.370 1.00 96.12 86 LEU A CA 1
ATOM 674 C C . LEU A 1 86 ? 5.455 -3.292 -4.192 1.00 96.12 86 LEU A C 1
ATOM 676 O O . LEU A 1 86 ? 5.883 -3.079 -3.061 1.00 96.12 86 LEU A O 1
ATOM 680 N N . ILE A 1 87 ? 4.508 -4.199 -4.442 1.00 96.75 87 ILE A N 1
ATOM 681 C CA . ILE A 1 87 ? 3.933 -5.092 -3.427 1.00 96.75 87 ILE A CA 1
ATOM 682 C C . ILE A 1 87 ? 5.055 -5.902 -2.777 1.00 96.75 87 ILE A C 1
ATOM 684 O O . ILE A 1 87 ? 5.193 -5.906 -1.549 1.00 96.75 87 ILE A O 1
ATOM 688 N N . TYR A 1 88 ? 5.896 -6.534 -3.601 1.00 96.88 88 TYR A N 1
ATOM 689 C CA . TYR A 1 88 ? 7.038 -7.304 -3.124 1.00 96.88 88 TYR A CA 1
ATOM 690 C C . TYR A 1 88 ? 7.987 -6.437 -2.286 1.00 96.88 88 TYR A C 1
ATOM 692 O O . TYR A 1 88 ? 8.285 -6.768 -1.134 1.00 96.88 88 TYR A O 1
ATOM 700 N N . ALA A 1 89 ? 8.410 -5.290 -2.819 1.00 97.81 89 ALA A N 1
ATOM 701 C CA . ALA A 1 89 ? 9.335 -4.399 -2.135 1.00 97.81 89 ALA A CA 1
ATOM 702 C C . ALA A 1 89 ? 8.780 -3.883 -0.797 1.00 97.81 89 ALA A C 1
ATOM 704 O O . ALA A 1 89 ? 9.494 -3.884 0.211 1.00 97.81 89 ALA A O 1
ATOM 705 N N . THR A 1 90 ? 7.502 -3.495 -0.742 1.00 98.00 90 THR A N 1
ATOM 706 C CA . THR A 1 90 ? 6.843 -3.054 0.496 1.00 98.00 90 THR A CA 1
ATOM 707 C C . THR A 1 90 ? 6.805 -4.177 1.530 1.00 98.00 90 THR A C 1
ATOM 709 O O . THR A 1 90 ? 7.222 -3.952 2.667 1.00 98.00 90 THR A O 1
ATOM 712 N N . ALA A 1 91 ? 6.404 -5.396 1.158 1.00 98.06 91 ALA A N 1
ATOM 713 C CA . ALA A 1 91 ? 6.410 -6.543 2.073 1.00 98.06 91 ALA A CA 1
ATOM 714 C C . ALA A 1 91 ? 7.808 -6.804 2.667 1.00 98.06 91 ALA A C 1
ATOM 716 O O . ALA A 1 91 ? 7.960 -7.074 3.867 1.00 98.06 91 ALA A O 1
ATOM 717 N N . MET A 1 92 ? 8.851 -6.680 1.841 1.00 97.38 92 MET A N 1
ATOM 718 C CA . MET A 1 92 ? 10.234 -6.870 2.276 1.00 97.38 92 MET A CA 1
ATOM 719 C C . MET A 1 92 ? 10.700 -5.783 3.248 1.00 97.38 92 MET A C 1
ATOM 721 O O . MET A 1 92 ? 11.309 -6.088 4.280 1.00 97.38 92 MET A O 1
ATOM 725 N N . VAL A 1 93 ? 10.388 -4.521 2.957 1.00 97.25 93 VAL A N 1
ATOM 726 C CA . VAL A 1 93 ? 10.761 -3.373 3.794 1.00 97.25 93 VAL A CA 1
ATOM 727 C C . VAL A 1 93 ? 10.016 -3.366 5.129 1.00 97.25 93 VAL A C 1
ATOM 729 O O . VAL A 1 93 ? 10.622 -3.039 6.157 1.00 97.25 93 VAL A O 1
ATOM 732 N N . GLU A 1 94 ? 8.737 -3.725 5.140 1.00 96.81 94 GLU A N 1
ATOM 733 C CA . GLU A 1 94 ? 7.902 -3.653 6.340 1.00 96.81 94 GLU A CA 1
ATOM 734 C C . GLU A 1 94 ? 8.183 -4.800 7.317 1.00 96.81 94 GLU A C 1
ATOM 736 O O . GLU A 1 94 ? 8.391 -4.583 8.517 1.00 96.81 94 GLU A O 1
ATOM 741 N N . THR A 1 95 ? 8.233 -6.030 6.804 1.00 96.50 95 THR A N 1
ATOM 742 C CA . THR A 1 95 ? 8.196 -7.235 7.650 1.00 96.50 95 THR A CA 1
ATOM 743 C C . THR A 1 95 ? 9.136 -8.343 7.204 1.00 96.50 95 THR A C 1
ATOM 745 O O . THR A 1 95 ? 9.183 -9.388 7.852 1.00 96.50 95 THR A O 1
ATOM 748 N N . LYS A 1 96 ? 9.894 -8.139 6.117 1.00 97.19 96 LYS A N 1
ATOM 749 C CA . LYS A 1 96 ? 10.620 -9.212 5.416 1.00 97.19 96 LYS A CA 1
ATOM 750 C C . LYS A 1 96 ? 9.685 -10.346 4.968 1.00 97.19 96 LYS A C 1
ATOM 752 O O . LYS A 1 96 ? 10.071 -11.511 5.008 1.00 97.19 96 LYS A O 1
ATOM 757 N N . GLY A 1 97 ? 8.455 -9.996 4.584 1.00 94.88 97 GLY A N 1
ATOM 758 C CA . GLY A 1 97 ? 7.443 -10.945 4.121 1.00 94.88 97 GLY A CA 1
ATOM 759 C C . GLY A 1 97 ? 6.757 -11.755 5.224 1.00 94.88 97 GLY A C 1
ATOM 760 O O . GLY A 1 97 ? 6.163 -12.783 4.920 1.00 94.88 97 GLY A O 1
ATOM 761 N N . ASN A 1 98 ? 6.836 -11.341 6.494 1.00 96.94 98 ASN A N 1
ATOM 762 C CA . ASN A 1 98 ? 6.157 -12.032 7.592 1.00 96.94 98 ASN A CA 1
ATOM 763 C C . ASN A 1 98 ? 4.702 -11.538 7.736 1.00 96.94 98 ASN A C 1
ATOM 765 O O . ASN A 1 98 ? 4.497 -10.430 8.243 1.00 96.94 98 ASN A O 1
ATOM 769 N N . PRO A 1 99 ? 3.686 -12.344 7.376 1.00 95.88 99 PRO A N 1
ATOM 770 C CA . PRO A 1 99 ? 2.294 -11.928 7.488 1.00 95.88 99 PRO A CA 1
ATOM 771 C C . PRO A 1 99 ? 1.811 -11.848 8.932 1.00 95.88 99 PRO A C 1
ATOM 773 O O . PRO A 1 99 ? 0.890 -11.096 9.198 1.00 95.88 99 PRO A O 1
ATOM 776 N N . MET A 1 100 ? 2.463 -12.530 9.878 1.00 97.44 100 MET A N 1
ATOM 777 C CA . MET A 1 100 ? 2.103 -12.514 11.301 1.00 97.44 100 MET A CA 1
ATOM 778 C C . MET A 1 100 ? 2.811 -11.405 12.093 1.00 97.44 100 MET A C 1
ATOM 780 O O . MET A 1 100 ? 2.803 -11.412 13.324 1.00 97.44 100 MET A O 1
ATOM 784 N N . ALA A 1 101 ? 3.467 -10.458 11.418 1.00 96.94 101 ALA A N 1
ATOM 785 C CA . ALA A 1 101 ? 4.186 -9.383 12.087 1.00 96.94 101 ALA A CA 1
ATOM 786 C C . ALA A 1 101 ? 3.232 -8.454 12.855 1.00 96.94 101 ALA A C 1
ATOM 788 O O . ALA A 1 101 ? 2.190 -8.040 12.348 1.00 96.94 101 ALA A O 1
ATOM 789 N N . PHE A 1 102 ? 3.635 -8.078 14.067 1.00 98.06 102 PHE A N 1
ATOM 790 C CA . PHE A 1 102 ? 2.949 -7.096 14.897 1.00 98.06 102 PHE A CA 1
ATOM 791 C C . PHE A 1 102 ? 3.953 -6.076 15.428 1.00 98.06 102 PHE A C 1
ATOM 793 O O . PHE A 1 102 ? 5.006 -6.440 15.956 1.00 98.06 102 PHE A O 1
ATOM 800 N N . ASN A 1 103 ? 3.621 -4.798 15.285 1.00 96.81 103 ASN A N 1
ATOM 801 C CA . ASN A 1 103 ? 4.345 -3.690 15.881 1.00 96.81 103 ASN A CA 1
ATOM 802 C C . ASN A 1 103 ? 3.460 -3.005 16.921 1.00 96.81 103 ASN A C 1
ATOM 804 O O . ASN A 1 103 ? 2.574 -2.222 16.577 1.00 96.81 103 ASN A O 1
ATOM 808 N N . GLU A 1 104 ? 3.764 -3.271 18.187 1.00 95.75 104 GLU A N 1
ATOM 809 C CA . GLU A 1 104 ? 3.050 -2.743 19.349 1.00 95.75 104 GLU A CA 1
ATOM 810 C C . GLU A 1 104 ? 3.056 -1.207 19.405 1.00 95.75 104 GLU A C 1
ATOM 812 O O . GLU A 1 104 ? 2.026 -0.597 19.673 1.00 95.75 104 GLU A O 1
ATOM 817 N N . PHE A 1 105 ? 4.182 -0.564 19.073 1.00 94.38 105 PHE A N 1
ATOM 818 C CA . PHE A 1 105 ? 4.316 0.894 19.176 1.00 94.38 105 PHE A CA 1
ATOM 819 C C . PHE A 1 105 ? 3.413 1.647 18.189 1.00 94.38 105 PHE A C 1
ATOM 821 O O . PHE A 1 105 ? 2.848 2.687 18.516 1.00 94.38 105 PHE A O 1
ATOM 828 N N . GLU A 1 106 ? 3.276 1.133 16.966 1.00 92.38 106 GLU A N 1
ATOM 829 C CA . GLU A 1 106 ? 2.460 1.768 15.919 1.00 92.38 106 GLU A CA 1
ATOM 830 C C . GLU A 1 106 ? 1.035 1.203 15.850 1.00 92.38 106 GLU A C 1
ATOM 832 O O . GLU A 1 106 ? 0.210 1.730 15.091 1.00 92.38 106 GLU A O 1
ATOM 837 N N . ASN A 1 107 ? 0.767 0.146 16.628 1.00 96.56 107 ASN A N 1
ATOM 838 C CA . ASN A 1 107 ? -0.377 -0.750 16.497 1.00 96.56 107 ASN A CA 1
ATOM 839 C C . ASN A 1 107 ? -0.606 -1.150 15.028 1.00 96.56 107 ASN A C 1
ATOM 841 O O . ASN A 1 107 ? -1.656 -0.879 14.437 1.00 96.56 107 ASN A O 1
ATOM 845 N N . ALA A 1 108 ? 0.447 -1.704 14.424 1.00 97.75 108 ALA A N 1
ATOM 846 C CA . ALA A 1 108 ? 0.490 -2.083 13.018 1.00 97.75 108 ALA A CA 1
ATOM 847 C C . ALA A 1 108 ? 0.664 -3.597 12.872 1.00 97.75 108 ALA A C 1
ATOM 849 O O . ALA A 1 108 ? 1.462 -4.208 13.586 1.00 97.75 108 ALA A O 1
ATOM 850 N N . VAL A 1 109 ? -0.064 -4.202 11.941 1.00 98.38 109 VAL A N 1
ATOM 851 C CA . VAL A 1 109 ? -0.140 -5.661 11.775 1.00 98.38 109 VAL A CA 1
ATOM 852 C C . VAL A 1 109 ? 0.041 -6.064 10.320 1.00 98.38 109 VAL A C 1
ATOM 854 O O . VAL A 1 109 ? -0.103 -5.247 9.407 1.00 98.38 109 VAL A O 1
ATOM 857 N N . GLY A 1 110 ? 0.311 -7.343 10.098 1.00 97.94 110 GLY A N 1
ATOM 858 C CA . GLY A 1 110 ? 0.301 -7.895 8.756 1.00 97.94 110 GLY A CA 1
ATOM 859 C C . GLY A 1 110 ? 1.573 -7.598 7.976 1.00 97.94 110 GLY A C 1
ATOM 860 O O . GLY A 1 110 ? 2.436 -6.811 8.392 1.00 97.94 110 GLY A O 1
ATOM 861 N N . ILE A 1 111 ? 1.647 -8.211 6.797 1.00 98.25 111 ILE A N 1
ATOM 862 C CA . ILE A 1 111 ? 2.802 -8.166 5.894 1.00 98.25 111 ILE A CA 1
ATOM 863 C C . ILE A 1 111 ? 3.187 -6.735 5.470 1.00 98.25 111 ILE A C 1
ATOM 865 O O . ILE A 1 111 ? 4.371 -6.469 5.260 1.00 98.25 111 ILE A O 1
ATOM 869 N N . PHE A 1 112 ? 2.220 -5.806 5.429 1.00 98.31 112 PHE A N 1
ATOM 870 C CA . PHE A 1 112 ? 2.414 -4.393 5.064 1.00 98.31 112 PHE A CA 1
ATOM 871 C C . PHE A 1 112 ? 2.351 -3.410 6.244 1.00 98.31 112 PHE A C 1
ATOM 873 O O . PHE A 1 112 ? 2.302 -2.203 6.009 1.00 98.31 112 PHE A O 1
ATOM 880 N N . GLN A 1 113 ? 2.336 -3.898 7.494 1.00 98.19 113 GLN A N 1
ATOM 881 C CA . GLN A 1 113 ? 2.245 -3.062 8.705 1.00 98.19 113 GLN A CA 1
ATOM 882 C C . GLN A 1 113 ? 1.063 -2.073 8.647 1.00 98.19 113 GLN A C 1
ATOM 884 O O . GLN A 1 113 ? 1.201 -0.862 8.832 1.00 98.19 113 GLN A O 1
ATOM 889 N N . ILE A 1 114 ? -0.131 -2.604 8.385 1.00 98.25 114 ILE A N 1
ATOM 890 C CA . ILE A 1 114 ? -1.368 -1.828 8.269 1.00 98.25 114 ILE A CA 1
ATOM 891 C C . ILE A 1 114 ? -1.841 -1.406 9.663 1.00 98.25 114 ILE A C 1
ATOM 893 O O . ILE A 1 114 ? -1.807 -2.192 10.607 1.00 98.25 114 ILE A O 1
ATOM 897 N N . ARG A 1 115 ? -2.293 -0.153 9.788 1.00 98.12 115 ARG A N 1
ATOM 898 C CA . ARG A 1 115 ? -2.796 0.458 11.031 1.00 98.12 115 ARG A CA 1
ATOM 899 C C . ARG A 1 115 ? -4.309 0.650 10.972 1.00 98.12 115 ARG A C 1
ATOM 901 O O . ARG A 1 115 ? -4.853 0.855 9.886 1.00 98.12 115 ARG A O 1
ATOM 908 N N . GLN A 1 116 ? -4.962 0.719 12.137 1.00 98.06 116 GLN A N 1
ATOM 909 C CA . GLN A 1 116 ? -6.421 0.898 12.259 1.00 98.06 116 GLN A CA 1
ATOM 910 C C . GLN A 1 116 ? -6.967 2.046 11.392 1.00 98.06 116 GLN A C 1
ATOM 912 O O . GLN A 1 116 ? -7.941 1.861 10.678 1.00 98.06 116 GLN A O 1
ATOM 917 N N . VAL A 1 117 ? -6.278 3.193 11.349 1.00 97.12 117 VAL A N 1
ATOM 918 C CA . VAL A 1 117 ? -6.703 4.358 10.549 1.00 97.12 117 VAL A CA 1
ATOM 919 C C . VAL A 1 117 ? -6.874 4.053 9.051 1.00 97.12 117 VAL A C 1
ATOM 921 O O . VAL A 1 117 ? -7.764 4.608 8.411 1.00 97.12 117 VAL A O 1
ATOM 924 N N . LYS A 1 118 ? -6.057 3.154 8.479 1.00 97.19 118 LYS A N 1
ATOM 925 C CA . LYS A 1 118 ? -6.180 2.738 7.071 1.00 97.19 118 LYS A CA 1
ATOM 926 C C . LYS A 1 118 ? -7.398 1.837 6.870 1.00 97.19 118 LYS A C 1
AT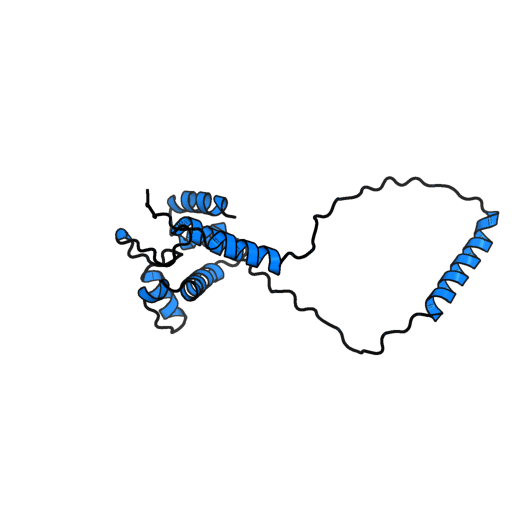OM 928 O O . LYS A 1 118 ? -8.081 1.971 5.858 1.00 97.19 118 LYS A O 1
ATOM 933 N N . ILE A 1 119 ? -7.677 0.961 7.835 1.00 98.31 119 ILE A N 1
ATOM 934 C CA . ILE A 1 119 ? -8.854 0.085 7.830 1.00 98.31 119 ILE A CA 1
ATOM 935 C C . ILE A 1 119 ? -10.131 0.912 7.947 1.00 98.31 119 ILE A C 1
ATOM 937 O O . ILE A 1 119 ? -11.034 0.750 7.131 1.00 98.31 119 ILE A O 1
ATOM 941 N N . ASP A 1 120 ? -10.172 1.856 8.886 1.00 98.50 120 ASP A N 1
ATOM 942 C CA . ASP A 1 120 ? -11.318 2.745 9.088 1.00 98.50 120 ASP A CA 1
ATOM 943 C C . ASP A 1 120 ? -11.617 3.562 7.827 1.00 98.50 120 ASP A C 1
ATOM 945 O O . ASP A 1 120 ? -12.770 3.671 7.406 1.00 98.50 120 ASP A O 1
ATOM 949 N N . GLU A 1 121 ? -10.580 4.107 7.181 1.00 98.19 121 GLU A N 1
ATOM 950 C CA . GLU A 1 121 ? -10.738 4.837 5.925 1.00 98.19 121 GLU A CA 1
ATOM 951 C C . GLU A 1 121 ? -11.221 3.927 4.787 1.00 98.19 121 GLU A C 1
ATOM 953 O O . GLU A 1 121 ? -12.146 4.299 4.058 1.00 98.19 121 GLU A O 1
ATOM 958 N N . TYR A 1 122 ? -10.636 2.737 4.638 1.00 98.19 122 TYR A N 1
ATOM 959 C CA . TYR A 1 122 ? -11.052 1.771 3.624 1.00 98.19 122 TYR A CA 1
ATOM 960 C C . TYR A 1 122 ? -12.520 1.358 3.817 1.00 98.19 122 TYR A C 1
ATOM 962 O O . TYR A 1 122 ? -13.316 1.432 2.875 1.00 98.19 122 TYR A O 1
ATOM 970 N N . ASN A 1 123 ? -12.907 0.992 5.040 1.00 98.62 123 ASN A N 1
ATOM 971 C CA . ASN A 1 123 ? -14.274 0.620 5.404 1.00 98.62 123 ASN A CA 1
ATOM 972 C C . ASN A 1 123 ? -15.248 1.765 5.117 1.00 98.62 123 ASN A C 1
ATOM 974 O O . ASN A 1 123 ? -16.238 1.572 4.413 1.00 98.62 123 ASN A O 1
ATOM 978 N N . LYS A 1 124 ? -14.917 2.988 5.550 1.00 98.38 124 LYS A N 1
ATOM 979 C CA . LYS A 1 124 ? -15.731 4.184 5.292 1.00 98.38 124 LYS A CA 1
ATOM 980 C C . LYS A 1 124 ? -15.964 4.429 3.800 1.00 98.38 124 LYS A C 1
ATOM 982 O O . LYS A 1 124 ? -17.054 4.846 3.418 1.00 98.38 124 LYS A O 1
ATOM 987 N N . ARG A 1 125 ? -14.951 4.214 2.956 1.00 96.44 125 ARG A N 1
ATOM 988 C CA . ARG A 1 125 ? -15.040 4.486 1.511 1.00 96.44 125 ARG A CA 1
ATOM 989 C C . ARG A 1 125 ? -15.721 3.376 0.715 1.00 96.44 125 ARG A C 1
ATOM 991 O O . ARG A 1 125 ? -16.215 3.646 -0.374 1.00 96.44 125 ARG A O 1
ATOM 998 N N . THR A 1 126 ? -15.714 2.147 1.222 1.00 96.75 126 THR A N 1
ATOM 999 C CA . THR A 1 126 ? -16.169 0.963 0.474 1.00 96.75 126 THR A CA 1
ATOM 1000 C C . THR A 1 126 ? -17.420 0.306 1.055 1.00 96.75 126 THR A C 1
ATOM 1002 O O . THR A 1 126 ? -17.996 -0.558 0.402 1.00 96.75 126 THR A O 1
ATOM 1005 N N . GLY A 1 127 ? -17.841 0.689 2.264 1.00 97.38 127 GLY A N 1
ATOM 1006 C CA . GLY A 1 127 ? -18.943 0.050 2.987 1.00 97.38 127 GLY A CA 1
ATOM 1007 C C . GLY A 1 127 ? -18.586 -1.311 3.597 1.00 97.38 127 GLY A C 1
ATOM 1008 O O . GLY A 1 127 ? -19.473 -1.999 4.092 1.00 97.38 127 GLY A O 1
ATOM 1009 N N . ASN A 1 128 ? -17.310 -1.712 3.559 1.00 97.50 128 ASN A N 1
ATOM 1010 C CA . ASN A 1 128 ? -16.835 -2.919 4.236 1.00 97.50 128 ASN A CA 1
ATOM 1011 C C . ASN A 1 128 ? -16.762 -2.718 5.759 1.00 97.50 128 ASN A C 1
ATOM 1013 O O . ASN A 1 128 ? -16.841 -1.597 6.260 1.00 97.50 128 ASN A O 1
ATOM 1017 N N . ASN A 1 129 ? -16.581 -3.821 6.486 1.00 97.81 129 ASN A N 1
ATOM 1018 C CA . ASN A 1 129 ? -16.456 -3.833 7.943 1.00 97.81 129 ASN A CA 1
ATOM 1019 C C . ASN A 1 129 ? -15.309 -4.750 8.396 1.00 97.81 129 ASN A C 1
ATOM 1021 O O . ASN A 1 129 ? -15.513 -5.665 9.191 1.00 97.81 129 ASN A O 1
ATOM 1025 N N . TYR A 1 130 ? -14.120 -4.555 7.824 1.00 98.38 130 TYR A N 1
ATOM 1026 C CA . TYR A 1 130 ? -12.930 -5.309 8.219 1.00 98.38 130 TYR A CA 1
ATOM 1027 C C . TYR A 1 130 ? -12.366 -4.804 9.549 1.00 98.38 130 TYR A C 1
ATOM 1029 O O . TYR A 1 130 ? -12.422 -3.608 9.845 1.00 98.38 130 TYR A O 1
ATOM 1037 N N . ALA A 1 131 ? -11.789 -5.710 10.326 1.00 98.38 131 ALA A N 1
ATOM 1038 C CA . ALA A 1 131 ? -11.055 -5.424 11.546 1.00 98.38 131 ALA A CA 1
ATOM 1039 C C . ALA A 1 131 ? -9.542 -5.427 11.287 1.00 98.38 131 ALA A C 1
ATOM 1041 O O . ALA A 1 131 ? -9.047 -5.996 10.314 1.00 98.38 131 ALA A O 1
ATOM 1042 N N . LEU A 1 132 ? -8.776 -4.815 12.196 1.00 98.25 132 LEU A N 1
ATOM 1043 C CA . LEU A 1 132 ? -7.315 -4.809 12.103 1.00 98.25 132 LEU A CA 1
ATOM 1044 C C . LEU A 1 132 ? -6.735 -6.229 12.123 1.00 98.25 132 LEU A C 1
ATOM 1046 O O . LEU A 1 132 ? -5.815 -6.518 11.370 1.00 98.25 132 LEU A O 1
ATOM 1050 N N . SER A 1 133 ? -7.309 -7.126 12.928 1.00 98.12 133 SER A N 1
ATOM 1051 C CA . SER A 1 133 ? -6.910 -8.537 12.999 1.00 98.12 133 SER A CA 1
ATOM 1052 C C . SER A 1 133 ? -6.992 -9.266 11.660 1.00 98.12 133 SER A C 1
ATOM 1054 O O . SER A 1 133 ? -6.251 -10.222 11.451 1.00 98.12 133 SER A O 1
ATOM 1056 N N . ASP A 1 134 ? -7.843 -8.813 10.739 1.00 98.50 134 ASP A N 1
ATOM 1057 C CA . ASP A 1 134 ? -8.002 -9.467 9.441 1.00 98.50 134 ASP A CA 1
ATOM 1058 C C . ASP A 1 134 ? -6.762 -9.262 8.554 1.00 98.50 134 ASP A C 1
ATOM 1060 O O . ASP A 1 134 ? -6.544 -10.001 7.603 1.00 98.50 134 ASP A O 1
ATOM 1064 N N . MET A 1 135 ? -5.895 -8.296 8.877 1.00 98.38 135 MET A N 1
ATOM 1065 C CA . MET A 1 135 ? -4.677 -8.007 8.107 1.00 98.38 135 MET A CA 1
ATOM 1066 C C . MET A 1 135 ? -3.566 -9.044 8.292 1.00 98.38 135 MET A C 1
ATOM 1068 O O . MET A 1 135 ? -2.537 -8.970 7.621 1.00 98.38 135 MET A O 1
ATOM 1072 N N . TYR A 1 136 ? -3.755 -10.031 9.167 1.00 98.06 136 TYR A N 1
ATOM 1073 C CA . TYR A 1 136 ? -2.899 -11.216 9.174 1.00 98.06 136 TYR A CA 1
ATOM 1074 C C . TYR A 1 136 ? -3.127 -12.111 7.943 1.00 98.06 136 TYR A C 1
ATOM 1076 O O . TYR A 1 136 ? -2.250 -12.909 7.616 1.00 98.06 136 TYR A O 1
ATOM 1084 N N . ASP A 1 137 ? -4.248 -11.945 7.230 1.00 97.69 137 ASP A N 1
ATOM 1085 C CA . ASP A 1 137 ? -4.464 -12.522 5.903 1.00 97.69 137 ASP A CA 1
ATOM 1086 C C . ASP A 1 137 ? -3.695 -11.707 4.835 1.00 97.69 137 ASP A C 1
ATOM 1088 O O . ASP A 1 137 ? -3.989 -10.519 4.633 1.00 97.69 137 ASP A O 1
ATOM 1092 N N . PRO A 1 138 ? -2.705 -12.306 4.141 1.00 96.44 138 PRO A N 1
ATOM 1093 C CA . PRO A 1 138 ? -1.936 -11.624 3.105 1.00 96.44 138 PRO A CA 1
ATOM 1094 C C . PRO A 1 138 ? -2.794 -11.111 1.947 1.00 96.44 138 PRO A C 1
ATOM 1096 O O . PRO A 1 138 ? -2.533 -10.012 1.457 1.00 96.44 138 PRO A O 1
ATOM 1099 N N . GLU A 1 139 ? -3.815 -11.864 1.527 1.00 96.56 139 GLU A N 1
ATOM 1100 C CA . GLU A 1 139 ? -4.638 -11.498 0.368 1.00 96.56 139 GLU A CA 1
ATOM 1101 C C . GLU A 1 139 ? -5.469 -10.250 0.673 1.00 96.56 139 GLU A C 1
ATOM 1103 O O . GLU A 1 139 ? -5.544 -9.307 -0.124 1.00 96.56 139 GLU A O 1
ATOM 1108 N N . LEU A 1 140 ? -6.049 -10.199 1.873 1.00 96.81 140 LEU A N 1
ATOM 1109 C CA . LEU A 1 140 ? -6.809 -9.042 2.322 1.00 96.81 140 LEU A CA 1
ATOM 1110 C C . LEU A 1 140 ? -5.906 -7.825 2.576 1.00 96.81 140 LEU A C 1
ATOM 1112 O O . LEU A 1 140 ? -6.257 -6.704 2.196 1.00 96.81 140 LEU A O 1
ATOM 1116 N N . SER A 1 141 ? -4.728 -8.046 3.160 1.00 98.00 141 SER A N 1
ATOM 1117 C CA . SER A 1 141 ? -3.699 -7.014 3.313 1.00 98.00 141 SER A CA 1
ATOM 1118 C C . SER A 1 141 ? -3.297 -6.400 1.970 1.00 98.00 141 SER A C 1
ATOM 1120 O O . SER A 1 141 ? -3.236 -5.173 1.845 1.00 98.00 141 SER A O 1
ATOM 1122 N N . GLU A 1 142 ? -3.063 -7.229 0.949 1.00 97.69 142 GLU A N 1
ATOM 1123 C CA . GLU A 1 142 ? -2.708 -6.774 -0.399 1.00 97.69 142 GLU A CA 1
ATOM 1124 C C . GLU A 1 142 ? -3.854 -5.997 -1.040 1.00 97.69 142 GLU A C 1
ATOM 1126 O O . GLU A 1 142 ? -3.635 -4.909 -1.574 1.00 97.69 142 GLU A O 1
ATOM 1131 N N . LYS A 1 143 ? -5.092 -6.483 -0.910 1.00 97.00 143 LYS A N 1
ATOM 1132 C CA . LYS A 1 143 ? -6.286 -5.774 -1.385 1.00 97.00 143 LYS A CA 1
ATOM 1133 C C . LYS A 1 143 ? -6.371 -4.354 -0.816 1.00 97.00 143 LYS A C 1
ATOM 1135 O O . LYS A 1 143 ? -6.648 -3.410 -1.560 1.00 97.00 143 LYS A O 1
ATOM 1140 N N . ILE A 1 144 ? -6.127 -4.183 0.485 1.00 97.31 144 ILE A N 1
ATOM 1141 C CA . ILE A 1 144 ? -6.155 -2.860 1.125 1.00 97.31 144 ILE A CA 1
ATOM 1142 C C . ILE A 1 144 ? -4.960 -2.008 0.688 1.00 97.31 144 ILE A C 1
ATOM 1144 O O . ILE A 1 144 ? -5.143 -0.829 0.378 1.00 97.31 144 ILE A O 1
ATOM 1148 N N . PHE A 1 145 ? -3.758 -2.580 0.598 1.00 97.25 145 PHE A N 1
ATOM 1149 C CA . PHE A 1 145 ? -2.587 -1.877 0.067 1.00 97.25 145 PHE A CA 1
ATOM 1150 C C . PHE A 1 145 ? -2.839 -1.340 -1.351 1.00 97.25 145 PHE A C 1
ATOM 1152 O O . PHE A 1 145 ? -2.687 -0.140 -1.606 1.00 97.25 145 PHE A O 1
ATOM 1159 N N . LEU A 1 146 ? -3.312 -2.206 -2.249 1.00 95.88 146 LEU A N 1
ATOM 1160 C CA . LEU A 1 146 ? -3.619 -1.879 -3.638 1.00 95.88 146 LEU A CA 1
ATOM 1161 C C . LEU A 1 146 ? -4.722 -0.832 -3.766 1.00 95.88 146 LEU A C 1
ATOM 1163 O O . LEU A 1 146 ? -4.633 0.036 -4.636 1.00 95.88 146 LEU A O 1
ATOM 1167 N N . TYR A 1 147 ? -5.726 -0.853 -2.886 1.00 96.06 147 TYR A N 1
ATOM 1168 C CA . TYR A 1 147 ? -6.743 0.194 -2.848 1.00 96.06 147 TYR A CA 1
ATOM 1169 C C . TYR A 1 147 ? -6.105 1.579 -2.693 1.00 96.06 147 TYR A C 1
ATOM 1171 O O . TYR A 1 147 ? -6.351 2.465 -3.513 1.00 96.06 147 TYR A O 1
ATOM 1179 N N . PHE A 1 148 ? -5.226 1.762 -1.704 1.00 95.19 148 PHE A N 1
ATOM 1180 C CA . PHE A 1 148 ? -4.554 3.046 -1.492 1.00 95.19 148 PHE A CA 1
ATOM 1181 C C . PHE A 1 148 ? -3.523 3.366 -2.580 1.00 95.19 148 PHE A C 1
ATOM 1183 O O . PHE A 1 148 ? -3.418 4.527 -2.982 1.00 95.19 148 PHE A O 1
ATOM 1190 N N . ALA A 1 149 ? -2.805 2.365 -3.095 1.00 93.62 149 ALA A N 1
ATOM 1191 C CA . ALA A 1 149 ? -1.881 2.546 -4.214 1.00 93.62 149 ALA A CA 1
ATOM 1192 C C . ALA A 1 149 ? -2.602 3.060 -5.472 1.00 93.62 149 ALA A C 1
ATOM 1194 O O . ALA A 1 149 ? -2.130 3.987 -6.136 1.00 93.62 149 ALA A O 1
ATOM 1195 N N . SER A 1 150 ? -3.794 2.524 -5.753 1.00 91.38 150 SER A N 1
ATOM 1196 C CA . SER A 1 150 ? -4.594 2.898 -6.922 1.00 91.38 150 SER A CA 1
ATOM 1197 C C . SER A 1 150 ? -5.017 4.372 -6.923 1.00 91.38 150 SER A C 1
ATOM 1199 O O . SER A 1 150 ? -5.101 4.972 -7.993 1.00 91.38 150 SER A O 1
ATOM 1201 N N . LEU A 1 151 ? -5.179 4.997 -5.747 1.00 90.00 151 LEU A N 1
ATOM 1202 C CA . LEU A 1 151 ? -5.527 6.420 -5.629 1.00 90.00 151 LEU A CA 1
ATOM 1203 C C . LEU A 1 151 ? -4.430 7.352 -6.169 1.00 90.00 151 LEU A C 1
ATOM 1205 O O . LEU A 1 151 ? -4.719 8.485 -6.554 1.00 90.00 151 LEU A O 1
ATOM 1209 N N . ALA A 1 152 ? -3.173 6.900 -6.200 1.00 86.94 152 ALA A N 1
ATOM 1210 C CA . ALA A 1 152 ? -2.055 7.657 -6.763 1.00 86.94 152 ALA A CA 1
ATOM 1211 C C . ALA A 1 152 ? -1.767 7.318 -8.240 1.00 86.94 152 ALA A C 1
ATOM 1213 O O . ALA A 1 152 ? -1.095 8.107 -8.911 1.00 86.94 152 ALA A O 1
ATOM 1214 N N . GLY A 1 153 ? -2.298 6.197 -8.741 1.00 82.06 153 GLY A N 1
ATOM 1215 C CA . GLY A 1 153 ? -2.067 5.674 -10.090 1.00 82.06 153 GLY A CA 1
ATOM 1216 C C . GLY A 1 153 ? -0.738 4.909 -10.241 1.00 82.06 153 GLY A C 1
ATOM 1217 O O . GLY A 1 153 ? 0.207 5.164 -9.498 1.00 82.06 153 GLY A O 1
ATOM 1218 N N . PRO A 1 154 ? -0.618 3.993 -11.223 1.00 82.94 154 PRO A N 1
ATOM 1219 C CA . PRO A 1 154 ? 0.498 3.037 -11.320 1.00 82.94 154 PRO A CA 1
ATOM 1220 C C . PRO A 1 154 ? 1.837 3.630 -11.773 1.00 82.94 154 PRO A C 1
ATOM 1222 O O . PRO A 1 154 ? 2.851 2.944 -11.791 1.00 82.94 154 PRO A O 1
ATOM 1225 N N . TYR A 1 155 ? 1.862 4.901 -12.165 1.00 85.56 155 TYR A N 1
ATOM 1226 C CA . TYR A 1 155 ? 3.000 5.483 -12.879 1.00 85.56 155 TYR A CA 1
ATOM 1227 C C . TYR A 1 155 ? 4.061 6.102 -11.965 1.00 85.56 155 TYR A C 1
ATOM 1229 O O . TYR A 1 155 ? 5.092 6.563 -12.449 1.00 85.56 155 TYR A O 1
ATOM 1237 N N . ASN A 1 156 ? 3.817 6.159 -10.652 1.00 92.06 156 ASN A N 1
ATOM 1238 C CA . ASN A 1 156 ? 4.749 6.761 -9.704 1.00 92.06 156 ASN A CA 1
ATOM 1239 C C . ASN A 1 156 ? 4.841 5.939 -8.411 1.00 92.06 156 ASN A C 1
ATOM 1241 O O . ASN A 1 156 ? 4.205 6.255 -7.402 1.00 92.06 156 ASN A O 1
ATOM 1245 N N . LEU A 1 157 ? 5.662 4.885 -8.459 1.00 94.69 157 LEU A N 1
ATOM 1246 C CA . LEU A 1 157 ? 5.898 3.979 -7.330 1.00 94.69 157 LEU A CA 1
ATOM 1247 C C . LEU A 1 157 ? 6.456 4.710 -6.106 1.00 94.69 157 LEU A C 1
ATOM 1249 O O . LEU A 1 157 ? 6.062 4.413 -4.983 1.00 94.69 157 LEU A O 1
ATOM 1253 N N . GLU A 1 158 ? 7.309 5.716 -6.315 1.00 95.00 158 GLU A N 1
ATOM 1254 C CA . GLU A 1 158 ? 7.846 6.547 -5.236 1.00 95.00 158 GLU A CA 1
ATOM 1255 C C . GLU A 1 158 ? 6.729 7.276 -4.488 1.00 95.00 158 GLU A C 1
ATOM 1257 O O . GLU A 1 158 ? 6.653 7.218 -3.260 1.00 95.00 158 GLU A O 1
ATOM 1262 N N . LYS A 1 159 ? 5.826 7.933 -5.221 1.00 94.50 159 LY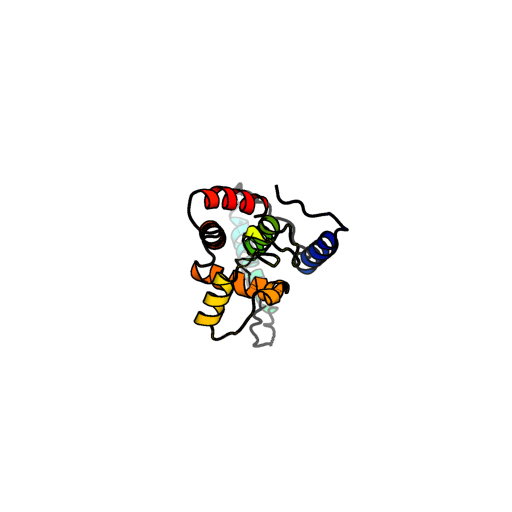S A N 1
ATOM 1263 C CA . LYS A 1 159 ? 4.690 8.645 -4.630 1.00 94.50 159 LYS A CA 1
ATOM 1264 C C . LYS A 1 159 ? 3.798 7.694 -3.835 1.00 94.50 159 LYS A C 1
ATOM 1266 O O . LYS A 1 159 ? 3.378 8.059 -2.738 1.00 94.50 159 LYS A O 1
ATOM 1271 N N . ILE A 1 160 ? 3.537 6.493 -4.356 1.00 95.44 160 ILE A N 1
ATOM 1272 C CA . ILE A 1 160 ? 2.762 5.468 -3.644 1.00 95.44 160 ILE A CA 1
ATOM 1273 C C . ILE A 1 160 ? 3.482 5.050 -2.362 1.00 95.44 160 ILE A C 1
ATOM 1275 O O . ILE A 1 160 ? 2.889 5.114 -1.289 1.00 95.44 160 ILE A O 1
ATOM 1279 N N . ALA A 1 161 ? 4.759 4.673 -2.454 1.00 95.88 161 ALA A N 1
ATOM 1280 C CA . ALA A 1 161 ? 5.549 4.210 -1.317 1.00 95.88 161 ALA A CA 1
ATOM 1281 C C . ALA A 1 161 ? 5.624 5.267 -0.205 1.00 95.88 161 ALA A C 1
ATOM 1283 O O . ALA A 1 161 ? 5.438 4.956 0.972 1.00 95.88 161 ALA A O 1
ATOM 1284 N N . LYS A 1 162 ? 5.843 6.535 -0.571 1.00 95.31 162 LYS A N 1
ATOM 1285 C CA . LYS A 1 162 ? 5.876 7.648 0.384 1.00 95.31 162 LYS A CA 1
ATOM 1286 C C . LYS A 1 162 ? 4.508 7.871 1.030 1.00 95.31 162 LYS A C 1
ATOM 1288 O O . LYS A 1 162 ? 4.442 7.973 2.249 1.00 95.31 162 LYS A O 1
ATOM 1293 N N . ALA A 1 163 ? 3.428 7.871 0.245 1.00 93.75 163 ALA A N 1
ATOM 1294 C CA . ALA A 1 163 ? 2.063 8.014 0.760 1.00 93.75 163 ALA A CA 1
ATOM 1295 C C . ALA A 1 163 ? 1.618 6.831 1.642 1.00 93.75 163 ALA A C 1
ATOM 1297 O O . ALA A 1 163 ? 0.799 7.008 2.549 1.00 93.75 163 ALA A O 1
ATOM 1298 N N . TRP A 1 164 ? 2.147 5.631 1.386 1.00 95.25 164 TRP A N 1
ATOM 1299 C CA . TRP A 1 164 ? 1.947 4.461 2.237 1.00 95.25 164 TRP A CA 1
ATOM 1300 C C . TRP A 1 164 ? 2.650 4.629 3.586 1.00 95.25 164 TRP A C 1
ATOM 1302 O O . TRP A 1 164 ? 2.012 4.485 4.626 1.00 95.25 164 TRP A O 1
ATOM 1312 N N . ASN A 1 165 ? 3.933 5.006 3.564 1.00 94.44 165 ASN A N 1
ATOM 1313 C CA . ASN A 1 165 ? 4.742 5.185 4.768 1.00 94.44 165 ASN A CA 1
ATOM 1314 C C . ASN A 1 165 ? 4.258 6.339 5.662 1.00 94.44 165 ASN A C 1
ATOM 1316 O O . ASN A 1 165 ? 4.275 6.214 6.886 1.00 94.44 165 ASN A O 1
ATOM 1320 N N . GLY A 1 166 ? 3.830 7.459 5.071 1.00 88.38 166 GLY A N 1
ATOM 1321 C CA . GLY A 1 166 ? 3.342 8.621 5.810 1.00 88.38 166 GLY A CA 1
ATOM 1322 C C . GLY A 1 166 ? 3.756 9.947 5.176 1.00 88.38 166 GLY A C 1
ATOM 1323 O O . GLY A 1 166 ? 3.585 10.167 3.980 1.00 88.38 166 GLY A O 1
ATOM 1324 N N . SER A 1 167 ? 4.265 10.869 5.989 1.00 79.25 167 SER A N 1
ATOM 1325 C CA . SER A 1 167 ? 4.685 12.204 5.553 1.00 79.25 167 SER A CA 1
ATOM 1326 C C . SER A 1 167 ? 6.027 12.605 6.171 1.00 79.25 167 SER A C 1
ATOM 1328 O O . SER A 1 167 ? 6.505 12.005 7.133 1.00 79.25 167 SER A O 1
ATOM 1330 N N . GLY A 1 168 ? 6.656 13.631 5.594 1.00 83.00 168 GLY A N 1
ATOM 1331 C CA . GLY A 1 168 ? 7.908 14.195 6.097 1.00 83.00 168 GLY A CA 1
ATOM 1332 C C . GLY A 1 168 ? 9.180 13.466 5.629 1.00 83.00 168 GLY A C 1
ATOM 1333 O O . GLY A 1 168 ? 9.120 12.575 4.778 1.00 83.00 168 GLY A O 1
ATOM 1334 N N . PRO A 1 169 ? 10.355 13.844 6.172 1.00 79.19 169 PRO A N 1
ATOM 1335 C CA . PRO A 1 169 ? 11.662 13.417 5.654 1.00 79.19 169 PRO A CA 1
ATOM 1336 C C . PRO A 1 169 ? 11.926 11.907 5.722 1.00 79.19 169 PRO A C 1
ATOM 1338 O O . PRO A 1 169 ? 12.704 11.378 4.930 1.00 79.19 169 PRO A O 1
ATOM 1341 N N . MET A 1 170 ? 11.272 11.192 6.64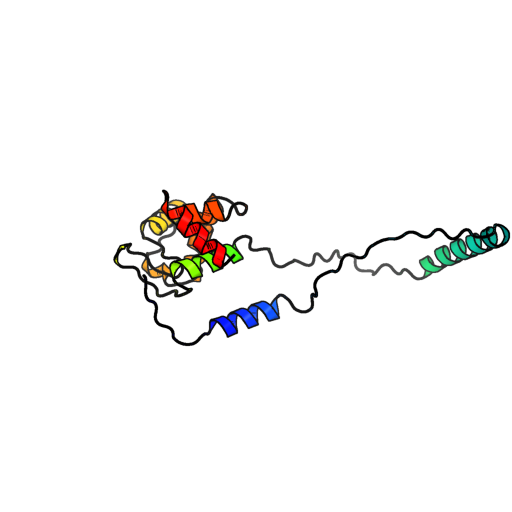5 1.00 85.50 170 MET A N 1
ATOM 1342 C CA . MET A 1 170 ? 11.441 9.739 6.805 1.00 85.50 170 MET A CA 1
ATOM 1343 C C . MET A 1 170 ? 10.971 8.947 5.579 1.00 85.50 170 MET A C 1
ATOM 1345 O O . MET A 1 170 ? 11.490 7.860 5.316 1.00 85.50 170 MET A O 1
ATOM 1349 N N . THR A 1 171 ? 10.075 9.527 4.778 1.00 91.19 171 THR A N 1
ATOM 1350 C CA . THR A 1 171 ? 9.594 8.922 3.531 1.00 91.19 171 THR A CA 1
ATOM 1351 C C . THR A 1 171 ? 10.704 8.779 2.478 1.00 91.19 171 THR A C 1
ATOM 1353 O O . THR A 1 171 ? 10.659 7.861 1.661 1.00 91.19 171 THR A O 1
ATOM 1356 N N . GLU A 1 172 ? 11.764 9.599 2.532 1.00 94.12 172 GLU A N 1
ATOM 1357 C CA . GLU A 1 172 ? 12.936 9.464 1.652 1.00 94.12 172 GLU A CA 1
ATOM 1358 C C . GLU A 1 172 ? 13.779 8.233 1.997 1.00 94.12 172 GLU A C 1
ATOM 1360 O O . GLU A 1 172 ? 14.245 7.514 1.112 1.00 94.12 172 GLU A O 1
ATOM 1365 N N . LEU A 1 173 ? 13.975 7.968 3.292 1.00 94.00 173 LEU A N 1
ATOM 1366 C CA . LEU A 1 173 ? 14.680 6.769 3.750 1.00 94.00 173 LEU A CA 1
ATOM 1367 C C . LEU A 1 173 ? 13.866 5.515 3.447 1.00 94.00 173 LEU A C 1
ATOM 1369 O O . LEU A 1 173 ? 14.428 4.508 3.021 1.00 94.00 173 LEU A O 1
ATOM 1373 N N . TYR A 1 174 ? 12.549 5.589 3.626 1.00 95.94 174 TYR A N 1
ATOM 1374 C CA . TYR A 1 174 ? 11.651 4.510 3.247 1.00 95.94 174 TYR A CA 1
ATOM 1375 C C . TYR A 1 174 ? 11.757 4.193 1.752 1.00 95.94 174 TYR A C 1
ATOM 1377 O O . TYR A 1 174 ? 12.003 3.047 1.384 1.00 95.94 174 TYR A O 1
ATOM 1385 N N . TRP A 1 175 ? 11.684 5.214 0.894 1.00 96.75 175 TRP A N 1
ATOM 1386 C CA . TRP A 1 175 ? 11.828 5.034 -0.548 1.00 96.75 175 TRP A CA 1
ATOM 1387 C C . TRP A 1 175 ? 13.181 4.432 -0.943 1.00 96.75 175 TRP A C 1
ATOM 1389 O O . TRP A 1 175 ? 13.240 3.547 -1.795 1.00 96.75 175 TRP A O 1
ATOM 1399 N N . LYS A 1 176 ? 14.277 4.852 -0.298 1.00 96.75 176 LYS A N 1
ATOM 1400 C CA . LYS A 1 176 ? 15.595 4.236 -0.523 1.00 96.75 176 LYS A CA 1
ATOM 1401 C C . LYS A 1 176 ? 15.585 2.734 -0.241 1.00 96.75 176 LYS A C 1
ATOM 1403 O O . LYS A 1 176 ? 16.126 1.996 -1.051 1.00 96.75 176 LYS A O 1
ATOM 1408 N N . ARG A 1 177 ? 14.936 2.299 0.844 1.00 96.94 177 ARG A N 1
ATOM 1409 C CA . ARG A 1 177 ? 14.809 0.875 1.196 1.00 96.94 177 ARG A CA 1
ATOM 1410 C C . ARG A 1 177 ? 13.927 0.114 0.209 1.00 96.94 177 ARG A C 1
ATOM 1412 O O . ARG A 1 177 ? 14.253 -1.010 -0.132 1.00 96.94 177 ARG A O 1
ATOM 1419 N N . ILE A 1 178 ? 12.838 0.719 -0.268 1.00 97.44 178 ILE A N 1
ATOM 1420 C CA . ILE A 1 178 ? 11.961 0.106 -1.281 1.00 97.44 178 ILE A CA 1
ATOM 1421 C C . ILE A 1 178 ? 12.745 -0.180 -2.564 1.00 97.44 178 ILE A C 1
ATOM 1423 O O . ILE A 1 178 ? 12.678 -1.287 -3.083 1.00 97.44 178 ILE A O 1
ATOM 1427 N N . LYS A 1 179 ? 13.564 0.773 -3.021 1.00 97.25 179 LYS A N 1
ATOM 1428 C CA . LYS A 1 179 ? 14.415 0.606 -4.210 1.00 97.25 179 LYS A CA 1
ATOM 1429 C C . LYS A 1 179 ? 15.457 -0.511 -4.110 1.00 97.25 179 LYS A C 1
ATOM 1431 O O . LYS A 1 179 ? 16.025 -0.864 -5.131 1.00 97.25 179 LYS A O 1
ATOM 1436 N N . GLU A 1 180 ? 15.743 -1.046 -2.923 1.00 97.31 180 GLU A N 1
ATOM 1437 C CA . GLU A 1 180 ? 16.624 -2.218 -2.789 1.00 97.31 180 GLU A CA 1
ATOM 1438 C C . GLU A 1 180 ? 15.945 -3.514 -3.272 1.00 97.31 180 GLU A C 1
ATOM 1440 O O . GLU A 1 180 ? 16.630 -4.515 -3.472 1.00 97.31 180 GLU A O 1
ATOM 1445 N N . TYR A 1 181 ? 14.619 -3.495 -3.456 1.00 94.88 181 TYR A N 1
ATOM 1446 C CA . TYR A 1 181 ? 13.788 -4.644 -3.829 1.00 94.88 181 TYR A CA 1
ATOM 1447 C C . TYR A 1 181 ? 12.948 -4.415 -5.103 1.00 94.88 181 TYR A C 1
ATOM 144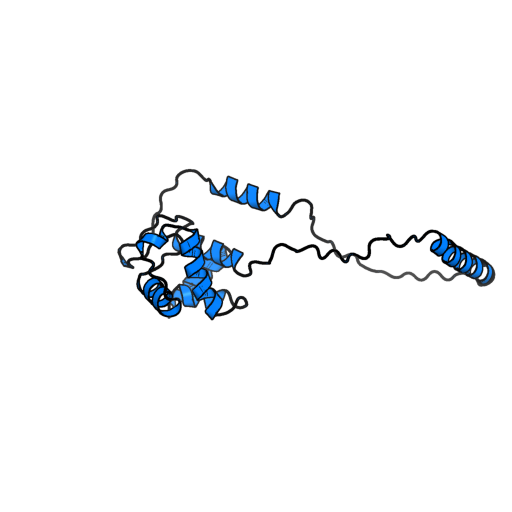9 O O . TYR A 1 181 ? 12.150 -5.288 -5.438 1.00 94.88 181 TYR A O 1
ATOM 1457 N N . LEU A 1 182 ? 13.106 -3.265 -5.776 1.00 90.38 182 LEU A N 1
ATOM 1458 C CA . LEU A 1 182 ? 12.564 -2.979 -7.116 1.00 90.38 182 LEU A CA 1
ATOM 1459 C C . LEU A 1 182 ? 13.604 -3.339 -8.182 1.00 90.38 182 LEU A C 1
ATOM 1461 O O . LEU A 1 182 ? 13.211 -3.894 -9.226 1.00 90.38 182 LEU A O 1
#

Secondary structure (DSSP, 8-state):
---------HHHHHHHHHHHHH-TT-PPPPPPP---------TTTHHHHHHHHHHHHHHHGGG----S--------PPPP-TTHHHHHHHHHHHHTT-TT-EETTTTEETTTTEEHHHHHHHHHHH-----GGGGGSHHHHHHHHHHHHHTT-TT-HHHHHHHHH-SSTHHHHHHHHHTT--

Sequence (182 aa):
MKKYSNTDNPLKALSEKIRKDYFKGKEPLKRYGDSVSKKTESPGNSRLRRLIFFASFLLAGLRVFAPGVNSFVISGSAGINPFEDLIYATAMVETKGNPMAFNEFENAVGIFQIRQVKIDEYNKRTGNNYALSDMYDPELSEKIFLYFASLAGPYNLEKIAKAWNGSGPMTELYWKRIKEYL

pLDDT: mean 78.22, std 22.22, range [31.17, 98.62]

Radius of gyration: 28.55 Å; chains: 1; bounding box: 46×37×89 Å

Foldseek 3Di:
DDDDDDDDCCPVVVVVVVCCVPPPDDDDDDDDDDDDDDDDDDDPVVVVVVVVVVVVVVVVVPPDDDPPDPDDDDPDDDDDPLCVLVLQLQLCLQPNVQQQDADPVQRFHGSNRDHPVLVVVVCVVPVDDDDRVVRSDVVVVVVSLVVQLPVVPSPCSLVSQLVSVPDDDVSVVSSVSSVVRD